Protein AF-A0A0Q3TAT6-F1 (afdb_monomer_lite)

Organism: NCBI:txid157838

Structure (mmCIF, N/CA/C/O backbone):
data_AF-A0A0Q3TAT6-F1
#
_entry.id   AF-A0A0Q3TAT6-F1
#
loop_
_atom_site.group_PDB
_atom_site.id
_atom_site.type_symbol
_atom_site.label_atom_id
_atom_site.label_alt_id
_atom_site.label_comp_id
_atom_site.label_asym_id
_atom_site.label_entity_id
_atom_site.label_seq_id
_atom_site.pdbx_PDB_ins_code
_atom_site.Cartn_x
_atom_site.Cartn_y
_atom_site.Cartn_z
_atom_site.occupancy
_atom_site.B_iso_or_equiv
_atom_site.auth_seq_id
_atom_site.auth_comp_id
_atom_site.auth_asym_id
_atom_site.auth_atom_id
_atom_site.pdbx_PDB_model_num
ATOM 1 N N . MET A 1 1 ? 7.548 -31.501 16.085 1.00 38.97 1 MET A N 1
ATOM 2 C CA . MET A 1 1 ? 6.603 -30.476 16.585 1.00 38.97 1 MET A CA 1
ATOM 3 C C . MET A 1 1 ? 7.019 -29.137 15.991 1.00 38.97 1 MET A C 1
ATOM 5 O O . MET A 1 1 ? 7.796 -28.401 16.589 1.00 38.97 1 MET A O 1
ATOM 9 N N . GLU A 1 2 ? 6.610 -28.886 14.747 1.00 41.09 2 GLU A N 1
ATOM 10 C CA . GLU A 1 2 ? 7.012 -27.703 13.981 1.00 41.09 2 GLU A CA 1
ATOM 11 C C . GLU A 1 2 ? 6.053 -26.545 14.232 1.00 41.09 2 GLU A C 1
ATOM 13 O O . GLU A 1 2 ? 4.833 -26.685 14.214 1.00 41.09 2 GLU A O 1
ATOM 18 N N . LYS A 1 3 ? 6.638 -25.390 14.532 1.00 45.28 3 LYS A N 1
ATOM 19 C CA . LYS A 1 3 ? 5.922 -24.179 14.912 1.00 45.28 3 LYS A CA 1
ATOM 20 C C . LYS A 1 3 ? 5.442 -23.500 13.634 1.00 45.28 3 LYS A C 1
ATOM 22 O O . LYS A 1 3 ? 6.236 -22.857 12.951 1.00 45.28 3 LYS A O 1
ATOM 27 N N . THR A 1 4 ? 4.153 -23.618 13.331 1.00 51.03 4 THR A N 1
ATOM 28 C CA . THR A 1 4 ? 3.470 -22.895 12.253 1.00 51.03 4 THR A CA 1
ATOM 29 C C . THR A 1 4 ? 3.538 -21.392 12.523 1.00 51.03 4 THR A C 1
ATOM 31 O O . THR A 1 4 ? 2.673 -20.806 13.172 1.00 51.03 4 THR A O 1
ATOM 34 N N . ARG A 1 5 ? 4.598 -20.731 12.053 1.00 46.59 5 ARG A N 1
ATOM 35 C CA . ARG A 1 5 ? 4.634 -19.272 12.005 1.00 46.59 5 ARG A CA 1
ATOM 36 C C . ARG A 1 5 ? 3.854 -18.854 10.768 1.00 46.59 5 ARG A C 1
ATOM 38 O O . ARG A 1 5 ? 4.400 -18.807 9.674 1.00 46.59 5 ARG A O 1
ATOM 45 N N . ARG A 1 6 ? 2.573 -18.536 10.963 1.00 51.09 6 ARG A N 1
ATOM 46 C CA . ARG A 1 6 ? 1.831 -17.635 10.073 1.00 51.09 6 ARG A CA 1
ATOM 47 C C . ARG A 1 6 ? 2.592 -16.311 10.024 1.00 51.09 6 ARG A C 1
ATOM 49 O O . ARG A 1 6 ? 2.396 -15.445 10.870 1.00 51.09 6 ARG A O 1
ATOM 56 N N . LYS A 1 7 ? 3.535 -16.198 9.100 1.00 43.28 7 LYS A N 1
ATOM 57 C CA . LYS A 1 7 ? 4.183 -14.947 8.732 1.00 43.28 7 LYS A CA 1
ATOM 58 C C . LYS A 1 7 ? 4.368 -14.990 7.228 1.00 43.28 7 LYS A C 1
ATOM 60 O O . LYS A 1 7 ? 5.139 -15.802 6.727 1.00 43.28 7 LYS A O 1
ATOM 65 N N . TRP A 1 8 ? 3.655 -14.116 6.530 1.00 55.06 8 TRP A N 1
ATOM 66 C CA . TRP A 1 8 ? 3.965 -13.731 5.157 1.00 55.06 8 TRP A CA 1
ATOM 67 C C . TRP A 1 8 ? 5.280 -12.946 5.155 1.00 55.06 8 TRP A C 1
ATOM 69 O O . TRP A 1 8 ? 5.323 -11.741 4.946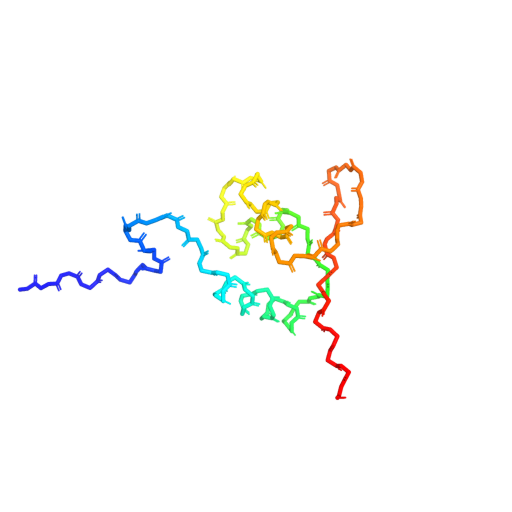 1.00 55.06 8 TRP A O 1
ATOM 79 N N . ASN A 1 9 ? 6.377 -13.618 5.475 1.00 47.59 9 ASN A N 1
ATOM 80 C CA . ASN A 1 9 ? 7.704 -13.035 5.435 1.00 47.59 9 ASN A CA 1
ATOM 81 C C . ASN A 1 9 ? 8.647 -14.123 4.953 1.00 47.59 9 ASN A C 1
ATOM 83 O O . ASN A 1 9 ? 8.933 -15.072 5.683 1.00 47.59 9 ASN A O 1
ATOM 87 N N . CYS A 1 10 ? 9.118 -13.978 3.715 1.00 48.31 10 CYS A N 1
ATOM 88 C CA . CYS A 1 10 ? 10.168 -14.832 3.194 1.00 48.31 10 CYS A CA 1
ATOM 89 C C . CYS A 1 10 ? 11.449 -14.584 4.019 1.00 48.31 10 CYS A C 1
ATOM 91 O O . CYS A 1 10 ? 11.950 -13.453 4.027 1.00 48.31 10 CYS A O 1
ATOM 93 N N . PRO A 1 11 ? 11.994 -15.599 4.716 1.00 48.44 11 PRO A N 1
ATOM 94 C CA . PRO A 1 11 ? 13.173 -15.442 5.568 1.00 48.44 11 PRO A CA 1
ATOM 95 C C . PRO A 1 11 ? 14.468 -15.210 4.775 1.00 48.44 11 PRO A C 1
ATOM 97 O O . PRO A 1 11 ? 15.498 -14.923 5.373 1.00 48.44 11 PRO A O 1
ATOM 100 N N . GLN A 1 12 ? 14.425 -15.322 3.444 1.00 46.72 12 GLN A N 1
ATOM 101 C CA . GLN A 1 12 ? 15.608 -15.239 2.590 1.00 46.72 12 GLN A CA 1
ATOM 102 C C . GLN A 1 12 ? 15.867 -13.836 2.024 1.00 46.72 12 GLN A C 1
ATOM 104 O O . GLN A 1 12 ? 17.006 -13.504 1.719 1.00 46.72 12 GLN A O 1
ATOM 109 N N . CYS A 1 13 ? 14.838 -13.004 1.863 1.00 49.19 13 CYS A N 1
ATOM 110 C CA . CYS A 1 13 ? 14.981 -11.773 1.080 1.00 49.19 13 CYS A CA 1
ATOM 111 C C . CYS A 1 13 ? 14.323 -10.532 1.689 1.00 49.19 13 CYS A C 1
ATOM 113 O O . CYS A 1 13 ? 14.500 -9.446 1.139 1.00 49.19 13 CYS A O 1
ATOM 115 N N . GLY A 1 14 ? 13.580 -10.653 2.802 1.00 53.81 14 GLY A N 1
ATOM 116 C CA . GLY A 1 14 ? 12.901 -9.507 3.432 1.00 53.81 14 GLY A CA 1
ATOM 117 C C . GLY A 1 14 ? 11.984 -8.730 2.474 1.00 53.81 14 GLY A C 1
ATOM 118 O O . GLY A 1 14 ? 11.592 -7.604 2.767 1.00 53.81 14 GLY A O 1
ATOM 119 N N . HIS A 1 15 ? 11.683 -9.313 1.312 1.00 54.94 15 HIS A N 1
ATOM 120 C CA . HIS A 1 15 ? 11.000 -8.667 0.209 1.00 54.94 15 HIS A CA 1
ATOM 121 C C . HIS A 1 15 ? 9.511 -8.940 0.340 1.00 54.94 15 HIS A C 1
ATOM 123 O O . HIS A 1 15 ? 9.088 -10.093 0.448 1.00 54.94 15 HIS A O 1
ATOM 129 N N . PHE A 1 16 ? 8.721 -7.872 0.302 1.00 63.28 16 PHE A N 1
ATOM 130 C CA . PHE A 1 16 ? 7.311 -7.982 -0.035 1.00 63.28 16 PHE A CA 1
ATOM 131 C C . PHE A 1 16 ? 7.227 -8.489 -1.476 1.00 63.28 16 PHE A C 1
ATOM 133 O O . PHE A 1 16 ? 7.835 -7.907 -2.378 1.00 63.28 16 PHE A O 1
ATOM 140 N N . SER A 1 17 ? 6.518 -9.595 -1.700 1.00 71.25 17 SER A N 1
ATOM 141 C CA . SER A 1 17 ? 6.269 -10.077 -3.057 1.00 71.25 17 SER A CA 1
ATOM 142 C C . SER A 1 17 ? 5.472 -9.020 -3.815 1.00 71.25 17 SER A C 1
ATOM 144 O O . SER A 1 17 ? 4.422 -8.594 -3.337 1.00 71.25 17 SER A O 1
ATOM 146 N N . LYS A 1 18 ? 5.939 -8.627 -5.007 1.00 73.75 18 LYS A N 1
ATOM 147 C CA . LYS A 1 18 ? 5.232 -7.666 -5.873 1.00 73.75 18 LYS A CA 1
ATOM 148 C C . LYS A 1 18 ? 3.777 -8.080 -6.112 1.00 73.75 18 LYS A C 1
ATOM 150 O O . LYS A 1 18 ? 2.889 -7.239 -6.094 1.00 73.75 18 LYS A O 1
ATOM 155 N N . ILE A 1 19 ? 3.543 -9.387 -6.253 1.00 77.25 19 ILE A N 1
ATOM 156 C CA . ILE A 1 19 ? 2.214 -9.992 -6.417 1.00 77.25 19 ILE A CA 1
ATOM 157 C C . ILE A 1 19 ? 1.334 -9.695 -5.195 1.00 77.25 19 ILE A C 1
ATOM 159 O O . ILE A 1 19 ? 0.295 -9.066 -5.332 1.00 77.25 19 ILE A O 1
ATOM 163 N N . ALA A 1 20 ? 1.813 -10.037 -3.996 1.00 80.62 20 ALA A N 1
ATOM 164 C CA . ALA A 1 20 ? 1.097 -9.811 -2.741 1.00 80.62 20 ALA A CA 1
ATOM 165 C C . ALA A 1 20 ? 0.792 -8.328 -2.502 1.00 80.62 20 ALA A C 1
ATOM 167 O O . ALA A 1 20 ? -0.294 -7.971 -2.055 1.00 80.62 20 ALA A O 1
ATOM 168 N N . LEU A 1 21 ? 1.755 -7.456 -2.817 1.00 81.38 21 LEU A N 1
ATOM 169 C CA . LEU A 1 21 ? 1.577 -6.012 -2.740 1.00 81.38 21 LEU A CA 1
ATOM 170 C C . LEU A 1 21 ? 0.502 -5.527 -3.723 1.00 81.38 21 LEU A C 1
ATOM 172 O O . LEU A 1 21 ? -0.336 -4.720 -3.339 1.00 81.38 21 LEU A O 1
ATOM 176 N N . THR A 1 22 ? 0.516 -6.024 -4.962 1.00 83.81 22 THR A N 1
ATOM 177 C CA . THR A 1 22 ? -0.478 -5.670 -5.988 1.00 83.81 22 THR A CA 1
ATOM 178 C C . THR A 1 22 ? -1.874 -6.115 -5.567 1.00 83.81 22 THR A C 1
ATOM 180 O O . THR A 1 22 ? -2.796 -5.310 -5.621 1.00 83.81 22 THR A O 1
ATOM 183 N N . GLU A 1 23 ? -2.027 -7.353 -5.089 1.00 85.38 23 GLU A N 1
ATOM 184 C CA . GLU A 1 23 ? -3.303 -7.861 -4.565 1.00 85.38 23 GLU A CA 1
ATOM 185 C C . GLU A 1 23 ? -3.795 -7.027 -3.380 1.00 85.38 23 GLU A C 1
ATOM 187 O O . GLU A 1 23 ? -4.948 -6.615 -3.359 1.00 85.38 23 GLU A O 1
ATOM 192 N N . THR A 1 24 ? -2.907 -6.696 -2.441 1.00 86.31 24 THR A N 1
ATOM 193 C CA . THR A 1 24 ? -3.236 -5.868 -1.270 1.00 86.31 24 THR A CA 1
ATOM 194 C C . THR A 1 24 ? -3.692 -4.465 -1.688 1.00 86.31 24 THR A C 1
ATOM 196 O O . THR A 1 24 ? -4.683 -3.951 -1.179 1.00 86.31 24 THR A O 1
ATOM 199 N N . LEU A 1 25 ? -3.005 -3.831 -2.642 1.00 85.94 25 LEU A N 1
ATOM 200 C CA . LEU A 1 25 ? -3.401 -2.516 -3.154 1.00 85.94 25 LEU A CA 1
ATOM 201 C C . LEU A 1 25 ? -4.697 -2.572 -3.968 1.00 85.94 25 LEU A C 1
ATOM 203 O O . LEU A 1 25 ? -5.478 -1.626 -3.904 1.00 85.94 25 LEU A O 1
ATOM 207 N N . LYS A 1 26 ? -4.944 -3.661 -4.704 1.00 86.75 26 LYS A N 1
ATOM 208 C CA . LYS A 1 26 ? -6.212 -3.881 -5.408 1.00 86.75 26 LYS A CA 1
ATOM 209 C C . LYS A 1 26 ? -7.367 -4.051 -4.420 1.00 86.75 26 LYS A C 1
ATOM 211 O O . LYS A 1 26 ? -8.426 -3.470 -4.617 1.00 86.75 26 LYS A O 1
ATOM 216 N N . ASP A 1 27 ? -7.151 -4.782 -3.334 1.00 87.75 27 ASP A N 1
ATOM 217 C CA . ASP A 1 27 ? -8.132 -4.938 -2.257 1.00 87.75 27 ASP A CA 1
ATOM 218 C C . ASP A 1 27 ? -8.454 -3.582 -1.603 1.00 87.75 27 ASP A C 1
ATOM 220 O O . ASP A 1 27 ? -9.617 -3.211 -1.467 1.00 87.75 27 ASP A O 1
ATOM 224 N N . PHE A 1 28 ? -7.427 -2.767 -1.326 1.00 88.06 28 PHE A N 1
ATOM 225 C CA . PHE A 1 28 ? -7.613 -1.393 -0.849 1.00 88.06 28 PHE A CA 1
ATOM 226 C C . PHE A 1 28 ? -8.395 -0.522 -1.844 1.00 88.06 28 PHE A C 1
ATOM 228 O O . PHE A 1 28 ? -9.289 0.219 -1.438 1.00 88.06 28 PHE A O 1
ATOM 235 N N . TYR A 1 29 ? -8.077 -0.619 -3.139 1.00 87.25 29 TYR A N 1
ATOM 236 C CA . TYR A 1 29 ? -8.783 0.094 -4.205 1.00 87.25 29 TYR A CA 1
ATOM 237 C C . TYR A 1 29 ? -10.280 -0.241 -4.212 1.00 87.25 29 TYR A C 1
ATOM 239 O O . TYR A 1 29 ? -11.106 0.665 -4.293 1.00 87.25 29 TYR A O 1
ATOM 247 N N . LEU A 1 30 ? -10.623 -1.528 -4.088 1.00 86.62 30 LEU A N 1
ATOM 248 C CA . LEU A 1 30 ? -12.006 -2.015 -4.110 1.00 86.62 30 LEU A CA 1
ATOM 249 C C . LEU A 1 30 ? -12.777 -1.693 -2.822 1.00 86.62 30 LEU A C 1
ATOM 251 O O . LEU A 1 30 ? -13.986 -1.477 -2.874 1.00 86.62 30 LEU A O 1
ATOM 255 N N . LEU A 1 31 ? -12.101 -1.678 -1.670 1.00 87.88 31 LEU A N 1
ATOM 256 C CA . LEU A 1 31 ? -12.731 -1.469 -0.361 1.00 87.88 31 LEU A CA 1
ATOM 257 C C . LEU A 1 31 ? -12.834 -0.000 0.054 1.00 87.88 31 LEU A C 1
ATOM 259 O O . LEU A 1 31 ? -13.763 0.359 0.777 1.00 87.88 31 LEU A O 1
ATOM 263 N N . PHE A 1 32 ? -11.871 0.830 -0.345 1.00 85.62 32 PHE A N 1
ATOM 264 C CA . PHE A 1 32 ? -11.749 2.203 0.138 1.00 85.62 32 PHE A CA 1
ATOM 265 C C . PHE A 1 32 ? -11.848 3.217 -0.996 1.00 85.62 32 PHE A C 1
ATOM 267 O O . PHE A 1 32 ? -12.865 3.894 -1.134 1.00 85.62 32 PHE A O 1
ATOM 274 N N . GLN A 1 33 ? -10.768 3.386 -1.762 1.00 84.19 33 GLN A N 1
ATOM 275 C CA . GLN A 1 33 ? -10.652 4.471 -2.730 1.00 84.19 33 GLN A CA 1
ATOM 276 C C . GLN A 1 33 ? -9.521 4.232 -3.738 1.00 84.19 33 GLN A C 1
ATOM 278 O O . GLN A 1 33 ? -8.513 3.599 -3.414 1.00 84.19 33 GLN A O 1
ATOM 283 N N . PRO A 1 34 ? -9.619 4.832 -4.940 1.00 85.31 34 PRO A N 1
ATOM 284 C CA . PRO A 1 34 ? -8.632 4.656 -6.004 1.00 85.31 34 PRO A CA 1
ATOM 285 C C . PRO A 1 34 ? -7.302 5.383 -5.764 1.00 85.31 34 PRO A C 1
ATOM 287 O O . PRO A 1 34 ? -6.391 5.331 -6.588 1.00 85.31 34 PRO A O 1
ATOM 290 N N . ASN A 1 35 ? -7.177 6.108 -4.656 1.00 87.25 35 ASN A N 1
ATOM 291 C CA . ASN A 1 35 ? -5.999 6.886 -4.316 1.00 87.25 35 ASN A CA 1
ATOM 292 C C . ASN A 1 35 ? -5.522 6.518 -2.915 1.00 87.25 35 ASN A C 1
ATOM 294 O O . ASN A 1 35 ? -6.310 6.466 -1.981 1.00 87.25 35 ASN A O 1
ATOM 298 N N . ILE A 1 36 ? -4.226 6.273 -2.767 1.00 88.31 36 ILE A N 1
ATOM 299 C CA . ILE A 1 36 ? -3.618 5.877 -1.499 1.00 88.31 36 ILE A CA 1
ATOM 300 C C . ILE A 1 36 ? -2.487 6.837 -1.151 1.00 88.31 36 ILE A C 1
ATOM 302 O O . ILE A 1 36 ? -1.645 7.165 -1.988 1.00 88.31 36 ILE A O 1
ATOM 306 N N . THR A 1 37 ? -2.441 7.326 0.082 1.00 89.00 37 THR A N 1
ATOM 307 C CA . THR A 1 37 ? -1.296 8.116 0.556 1.00 89.00 37 THR A CA 1
ATOM 308 C C . THR A 1 37 ? -0.179 7.211 1.068 1.00 89.00 37 THR A C 1
ATOM 310 O O . THR A 1 37 ? -0.402 6.067 1.458 1.00 89.00 37 THR A O 1
ATOM 313 N N . ASN A 1 38 ? 1.054 7.726 1.152 1.00 85.50 38 ASN A N 1
ATOM 314 C CA . ASN A 1 38 ? 2.144 6.974 1.791 1.00 85.50 38 ASN A CA 1
ATOM 315 C C . ASN A 1 38 ? 1.786 6.588 3.237 1.00 85.50 38 ASN A C 1
ATOM 317 O O . ASN A 1 38 ? 2.103 5.488 3.674 1.00 85.50 38 ASN A O 1
ATOM 321 N N . LYS A 1 39 ? 1.092 7.473 3.966 1.00 86.00 39 LYS A N 1
ATOM 322 C CA . LYS A 1 39 ? 0.655 7.203 5.337 1.00 86.00 39 LYS A CA 1
ATOM 323 C C . LYS A 1 39 ? -0.336 6.039 5.382 1.00 86.00 39 LYS A C 1
ATOM 325 O O . LYS A 1 39 ? -0.101 5.099 6.131 1.00 86.00 39 LYS A O 1
ATOM 330 N N . GLU A 1 40 ? -1.374 6.066 4.553 1.00 87.31 40 GLU A N 1
ATOM 331 C CA . GLU A 1 40 ? -2.357 4.977 4.484 1.00 87.31 40 GLU A CA 1
ATOM 332 C C . GLU A 1 40 ? -1.716 3.669 4.042 1.00 87.31 40 GLU A C 1
ATOM 334 O O . GLU A 1 40 ? -1.935 2.647 4.676 1.00 87.31 40 GLU A O 1
ATOM 339 N N . ALA A 1 41 ? -0.842 3.698 3.034 1.00 85.81 41 ALA A N 1
ATOM 340 C CA . ALA A 1 41 ? -0.098 2.518 2.609 1.00 85.81 41 ALA A CA 1
ATOM 341 C C . ALA A 1 41 ? 0.751 1.939 3.751 1.00 85.81 41 ALA A C 1
ATOM 343 O O . ALA A 1 41 ? 0.792 0.725 3.930 1.00 85.81 41 ALA A O 1
ATOM 344 N N . ARG A 1 42 ? 1.398 2.781 4.568 1.00 86.69 42 ARG A N 1
ATOM 345 C CA . ARG A 1 42 ? 2.149 2.329 5.751 1.00 86.69 42 ARG A CA 1
ATOM 346 C C . ARG A 1 42 ? 1.246 1.681 6.795 1.00 86.69 42 ARG A C 1
ATOM 348 O O . ARG A 1 42 ? 1.626 0.645 7.335 1.00 86.69 42 ARG A O 1
ATOM 355 N N . GLU A 1 43 ? 0.086 2.269 7.077 1.00 87.50 43 GLU A N 1
ATOM 356 C CA . GLU A 1 43 ? -0.871 1.720 8.045 1.00 87.50 43 GLU A CA 1
ATOM 357 C C . GLU A 1 43 ? -1.536 0.437 7.522 1.00 87.50 43 GLU A C 1
ATOM 359 O O . GLU A 1 43 ? -1.690 -0.521 8.273 1.00 87.50 43 GLU A O 1
ATOM 364 N N . PHE A 1 44 ? -1.835 0.355 6.227 1.00 85.81 44 PHE A N 1
ATOM 365 C CA . PHE A 1 44 ? -2.471 -0.806 5.608 1.00 85.81 44 PHE A CA 1
ATOM 366 C C . PHE A 1 44 ? -1.507 -1.991 5.458 1.00 85.81 44 PHE A C 1
ATOM 368 O O . PHE A 1 44 ? -1.816 -3.110 5.858 1.00 85.81 44 PHE A O 1
ATOM 375 N N . LEU A 1 45 ? -0.291 -1.740 4.961 1.00 83.00 45 LEU A N 1
ATOM 376 C CA . LEU A 1 45 ? 0.749 -2.765 4.789 1.00 83.00 45 LEU A CA 1
ATOM 377 C C . LEU A 1 45 ? 1.524 -3.049 6.085 1.00 83.00 45 LEU A C 1
ATOM 379 O O . LEU A 1 45 ? 2.381 -3.933 6.102 1.00 83.00 45 LEU A O 1
ATOM 383 N N . GLN A 1 46 ? 1.253 -2.295 7.158 1.00 83.38 46 GLN A N 1
ATO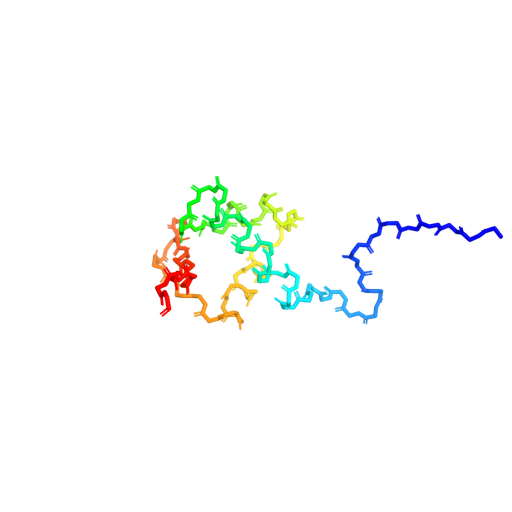M 384 C CA . GLN A 1 46 ? 1.977 -2.350 8.434 1.00 83.38 46 GLN A CA 1
ATOM 385 C C . GLN A 1 46 ? 3.496 -2.149 8.257 1.00 83.38 46 GLN A C 1
ATOM 387 O O . GLN A 1 46 ? 4.322 -2.775 8.925 1.00 83.38 46 GLN A O 1
ATOM 392 N N . ILE A 1 47 ? 3.881 -1.260 7.334 1.00 83.69 47 ILE A N 1
ATOM 393 C CA . ILE A 1 47 ? 5.279 -0.938 7.036 1.00 83.69 47 ILE A CA 1
ATOM 394 C C . ILE A 1 47 ? 5.645 0.387 7.700 1.00 83.69 47 ILE A C 1
ATOM 396 O O . ILE A 1 47 ? 5.199 1.467 7.316 1.00 83.69 47 ILE A O 1
ATOM 400 N N . SER A 1 48 ? 6.554 0.328 8.668 1.00 82.06 48 SER A N 1
ATOM 401 C CA . SER A 1 48 ? 7.028 1.525 9.369 1.00 82.06 48 SER A CA 1
ATOM 402 C C . SER A 1 48 ? 7.945 2.407 8.517 1.00 82.06 48 SER A C 1
ATOM 404 O O . SER A 1 48 ? 8.124 3.574 8.845 1.00 82.06 48 SER A O 1
ATOM 406 N N . SER A 1 49 ? 8.520 1.893 7.430 1.00 84.81 49 SER A N 1
ATOM 407 C CA . SER A 1 49 ? 9.479 2.621 6.592 1.00 84.81 49 SER A CA 1
ATOM 408 C C . SER A 1 49 ? 8.805 3.325 5.411 1.00 84.81 49 SER A C 1
ATOM 410 O O . SER A 1 49 ? 8.362 2.671 4.466 1.00 84.81 49 SER A O 1
ATOM 412 N N . GLU A 1 50 ? 8.807 4.664 5.409 1.00 84.94 50 GLU A N 1
ATOM 413 C CA . GLU A 1 50 ? 8.266 5.456 4.287 1.00 84.94 50 GLU A CA 1
ATOM 414 C C . GLU A 1 50 ? 9.010 5.183 2.976 1.00 84.94 50 GLU A C 1
ATOM 416 O O . GLU A 1 50 ? 8.389 5.080 1.918 1.00 84.94 50 GLU A O 1
ATOM 421 N N . SER A 1 51 ? 10.336 5.020 3.056 1.00 84.62 51 SER A N 1
ATOM 422 C CA . SER A 1 51 ? 11.211 4.804 1.905 1.00 84.62 51 SER A CA 1
ATOM 423 C C . SER A 1 51 ? 10.911 3.470 1.234 1.00 84.62 51 SER A C 1
ATOM 425 O O . SER A 1 51 ? 10.929 3.375 0.009 1.00 84.62 51 SER A O 1
ATOM 427 N N . THR A 1 52 ? 10.587 2.451 2.036 1.00 86.06 52 THR A N 1
ATOM 428 C CA . THR A 1 52 ? 10.179 1.135 1.546 1.00 86.06 52 THR A CA 1
ATOM 429 C C . THR A 1 52 ? 8.851 1.236 0.813 1.00 86.06 52 THR A C 1
ATOM 431 O O . THR A 1 52 ? 8.792 0.842 -0.344 1.00 86.06 52 THR A O 1
ATOM 434 N N . ILE A 1 53 ? 7.822 1.837 1.420 1.00 86.31 53 ILE A N 1
ATOM 435 C CA . ILE A 1 53 ? 6.524 2.045 0.757 1.00 86.31 53 ILE A CA 1
ATOM 436 C C . ILE A 1 53 ? 6.675 2.839 -0.535 1.00 86.31 53 ILE A C 1
ATOM 438 O O . ILE A 1 53 ? 6.158 2.433 -1.571 1.00 86.31 53 ILE A O 1
ATOM 442 N N . ARG A 1 54 ? 7.429 3.940 -0.507 1.00 85.75 54 ARG A N 1
ATOM 443 C CA . ARG A 1 54 ? 7.666 4.760 -1.696 1.00 85.75 54 ARG A CA 1
ATOM 444 C C . ARG A 1 54 ? 8.311 3.941 -2.807 1.00 85.75 54 ARG A C 1
ATOM 446 O O . ARG A 1 54 ? 7.865 4.005 -3.944 1.00 85.75 54 ARG A O 1
ATOM 453 N N . ARG A 1 55 ? 9.340 3.157 -2.486 1.00 85.56 55 ARG A N 1
ATOM 454 C CA . ARG A 1 55 ? 10.010 2.299 -3.464 1.00 85.56 55 ARG A CA 1
ATOM 455 C C . ARG A 1 55 ? 9.091 1.204 -3.997 1.00 85.56 55 ARG A C 1
ATOM 457 O O . ARG A 1 55 ? 9.143 0.940 -5.185 1.00 85.56 55 ARG A O 1
ATOM 464 N N . LEU A 1 56 ? 8.255 0.612 -3.150 1.00 84.94 56 LEU A N 1
ATOM 465 C CA . LEU A 1 56 ? 7.275 -0.403 -3.536 1.00 84.94 56 LEU A CA 1
ATOM 466 C C . LEU A 1 56 ? 6.215 0.158 -4.500 1.00 84.94 56 LEU A C 1
ATOM 468 O O . LEU A 1 56 ? 5.938 -0.450 -5.526 1.00 84.94 56 LEU A O 1
ATOM 472 N N . LEU A 1 57 ? 5.676 1.344 -4.211 1.00 84.44 57 LEU A N 1
ATOM 473 C CA . LEU A 1 57 ? 4.707 2.022 -5.079 1.00 84.44 57 LEU A CA 1
ATOM 474 C C . LEU A 1 57 ? 5.334 2.439 -6.419 1.00 84.44 57 LEU A C 1
ATOM 476 O O . LEU A 1 57 ? 4.715 2.284 -7.467 1.00 84.44 57 LEU A O 1
ATOM 480 N N . LEU A 1 58 ? 6.582 2.918 -6.394 1.00 83.94 58 LEU A N 1
ATOM 481 C CA . LEU A 1 58 ? 7.342 3.237 -7.608 1.00 83.94 58 LEU A CA 1
ATOM 482 C C . LEU A 1 58 ? 7.686 1.990 -8.431 1.00 83.94 58 LEU A C 1
ATOM 484 O O . LEU A 1 58 ? 7.646 2.043 -9.654 1.00 83.94 58 LEU A O 1
ATOM 488 N N . ASP A 1 59 ? 8.021 0.877 -7.777 1.00 84.25 59 ASP A N 1
ATOM 489 C CA . ASP A 1 59 ? 8.334 -0.398 -8.432 1.00 84.25 59 ASP A CA 1
ATOM 490 C C . ASP A 1 59 ? 7.108 -1.004 -9.136 1.00 84.25 59 ASP A C 1
ATOM 492 O O . ASP A 1 59 ? 7.255 -1.661 -10.163 1.00 84.25 59 ASP A O 1
ATOM 496 N N . LEU A 1 60 ? 5.905 -0.705 -8.638 1.00 79.69 60 LEU A N 1
ATOM 497 C CA . LEU A 1 60 ? 4.632 -0.994 -9.304 1.00 79.69 60 LEU A CA 1
ATOM 498 C C . LEU A 1 60 ? 4.288 -0.019 -10.440 1.00 79.69 60 LEU A C 1
ATOM 500 O O . LEU A 1 60 ? 3.271 -0.196 -11.104 1.00 79.69 60 LEU A O 1
ATOM 504 N N . GLY A 1 61 ? 5.099 1.018 -10.661 1.00 82.19 61 GLY A N 1
ATOM 505 C CA . GLY A 1 61 ? 4.837 2.035 -11.678 1.00 82.19 61 GLY A CA 1
ATOM 506 C C . GLY A 1 61 ? 3.663 2.955 -11.342 1.00 82.19 61 GLY A C 1
ATOM 507 O O . GLY A 1 61 ? 3.110 3.582 -12.242 1.00 82.19 61 GLY A O 1
ATOM 508 N N . ILE A 1 62 ? 3.270 3.052 -10.067 1.00 83.56 62 ILE A N 1
ATOM 509 C CA . ILE A 1 62 ? 2.136 3.883 -9.660 1.00 83.56 62 ILE A CA 1
ATOM 510 C C . ILE A 1 62 ? 2.560 5.358 -9.689 1.00 83.56 62 ILE A C 1
ATOM 512 O O . ILE A 1 62 ? 3.495 5.741 -8.971 1.00 83.56 62 ILE A O 1
ATOM 516 N N . PRO A 1 63 ? 1.882 6.212 -10.477 1.00 80.44 63 PRO A N 1
ATOM 517 C CA . PRO A 1 63 ? 2.187 7.630 -10.503 1.00 80.44 63 PRO A CA 1
ATOM 518 C C . PRO A 1 63 ? 1.8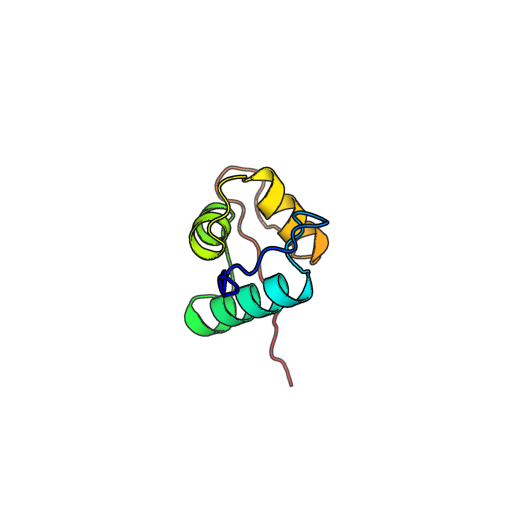31 8.257 -9.153 1.00 80.44 63 PRO A C 1
ATOM 520 O O . PRO A 1 63 ? 0.728 8.087 -8.627 1.00 80.44 63 PRO A O 1
ATOM 523 N N . ASN A 1 64 ? 2.778 9.006 -8.589 1.00 81.50 64 ASN A N 1
ATOM 524 C CA . ASN A 1 64 ? 2.480 9.898 -7.479 1.00 81.50 64 ASN A CA 1
ATOM 525 C C . ASN A 1 64 ? 2.086 11.270 -8.020 1.00 81.50 64 ASN A C 1
ATOM 527 O O . ASN A 1 64 ? 2.681 11.783 -8.965 1.00 81.50 64 ASN A O 1
ATOM 531 N N . SER A 1 65 ? 1.076 11.857 -7.397 1.00 75.00 65 SER A N 1
ATOM 532 C CA . SER A 1 65 ? 0.648 13.223 -7.636 1.00 75.00 65 SER A CA 1
ATOM 533 C C . SER A 1 65 ? 0.863 13.986 -6.335 1.00 75.00 65 SER A C 1
ATOM 535 O O . SER A 1 65 ? 0.093 13.880 -5.380 1.00 75.00 65 SER A O 1
ATOM 537 N N . GLY A 1 66 ? 1.997 14.677 -6.248 1.00 67.06 66 GLY A N 1
ATOM 538 C CA . GLY A 1 66 ? 2.339 15.532 -5.117 1.00 67.06 66 GLY A CA 1
ATOM 539 C C . GLY A 1 66 ? 3.843 15.669 -4.901 1.00 67.06 66 GLY A C 1
ATOM 540 O O . GLY A 1 66 ? 4.611 14.728 -5.065 1.00 67.06 66 GLY A O 1
ATOM 541 N N . THR A 1 67 ? 4.266 16.872 -4.521 1.00 60.00 67 THR A N 1
ATOM 542 C CA . THR A 1 67 ? 5.687 17.222 -4.345 1.00 60.00 67 THR A CA 1
ATOM 543 C C . THR A 1 67 ? 6.136 17.136 -2.877 1.00 60.00 67 THR A C 1
ATOM 545 O O . THR A 1 67 ? 7.317 17.274 -2.570 1.00 60.00 67 THR A O 1
ATOM 548 N N . THR A 1 68 ? 5.203 16.928 -1.941 1.00 68.44 68 THR A N 1
ATOM 549 C CA . THR A 1 68 ? 5.409 17.099 -0.488 1.00 68.44 68 THR A CA 1
ATOM 550 C C . THR A 1 68 ? 4.642 16.048 0.341 1.00 68.44 68 THR A C 1
ATOM 552 O O . THR A 1 68 ? 4.271 14.983 -0.156 1.00 68.44 68 THR A O 1
ATOM 555 N N . LYS A 1 69 ? 4.420 16.321 1.637 1.00 59.22 69 LYS A N 1
ATOM 556 C CA . LYS A 1 69 ? 3.844 15.441 2.676 1.00 59.22 69 LYS A CA 1
ATOM 557 C C . LYS A 1 69 ? 2.445 14.864 2.377 1.00 59.22 69 LYS A C 1
ATOM 559 O O . LYS A 1 69 ? 1.996 14.000 3.120 1.00 59.22 69 LYS A O 1
ATOM 564 N N . GLY A 1 70 ? 1.777 15.340 1.325 1.00 67.00 70 GLY A N 1
ATOM 565 C CA . GLY A 1 70 ? 0.461 14.886 0.863 1.00 67.00 70 GLY A CA 1
ATOM 566 C C . GLY A 1 70 ? 0.491 14.178 -0.492 1.00 67.00 70 GLY A C 1
ATOM 567 O O . GLY A 1 70 ? -0.503 14.217 -1.203 1.00 67.00 70 GLY A O 1
ATOM 568 N N . SER A 1 71 ? 1.629 13.594 -0.884 1.00 77.56 71 SER A N 1
ATOM 569 C CA . SER A 1 71 ? 1.730 12.854 -2.148 1.00 77.56 71 SER A CA 1
ATOM 570 C C . SER A 1 71 ? 0.740 11.689 -2.162 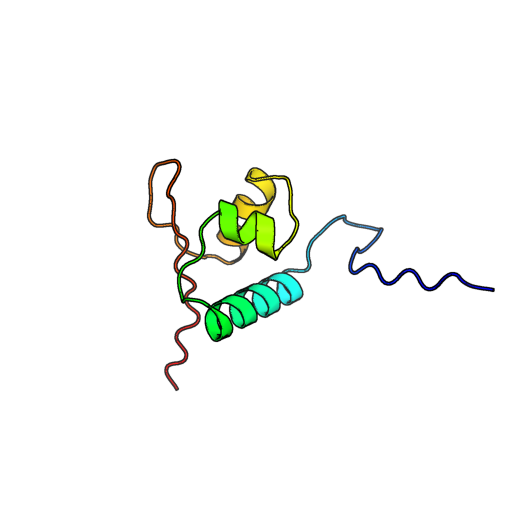1.00 77.56 71 SER A C 1
ATOM 572 O O . SER A 1 71 ? 0.880 10.740 -1.381 1.00 77.56 71 SER A O 1
ATOM 574 N N . ILE A 1 72 ? -0.253 11.787 -3.043 1.00 84.50 72 ILE A N 1
ATOM 575 C CA . ILE A 1 72 ? -1.249 10.747 -3.298 1.00 84.50 72 ILE A CA 1
ATOM 576 C C . ILE A 1 72 ? -0.767 9.868 -4.445 1.00 84.50 72 ILE A C 1
ATOM 578 O O . ILE A 1 72 ? -0.186 10.351 -5.414 1.00 84.50 72 ILE A O 1
ATOM 582 N N . TYR A 1 73 ? -0.990 8.571 -4.330 1.00 87.25 73 TYR A N 1
ATOM 583 C CA . TYR A 1 73 ? -0.673 7.594 -5.359 1.00 87.25 73 TYR A CA 1
ATOM 584 C C . TYR A 1 73 ? -1.991 7.144 -5.966 1.00 87.25 73 TYR A C 1
ATOM 586 O O . TYR A 1 73 ? -2.839 6.604 -5.256 1.00 87.25 73 TYR A O 1
ATOM 594 N N . VAL A 1 74 ? -2.185 7.417 -7.254 1.00 85.44 74 VAL A N 1
ATOM 595 C CA . VAL A 1 74 ? -3.412 7.034 -7.959 1.00 85.44 74 VAL A CA 1
ATOM 596 C C . VAL A 1 74 ? -3.204 5.632 -8.492 1.00 85.44 74 VAL A C 1
ATOM 598 O O . VAL A 1 74 ? -2.372 5.425 -9.371 1.00 85.44 74 VAL A O 1
ATOM 601 N N . LEU A 1 75 ? -3.922 4.675 -7.918 1.00 84.62 75 LEU A N 1
ATOM 602 C CA . LEU A 1 75 ? -3.824 3.275 -8.286 1.00 84.62 75 LEU A CA 1
ATOM 603 C C . LEU A 1 75 ? -4.450 3.091 -9.679 1.00 84.62 75 LEU A C 1
ATOM 605 O O . LEU A 1 75 ? -5.657 3.295 -9.816 1.00 84.62 75 LEU A O 1
ATOM 609 N N . PRO A 1 76 ? -3.674 2.708 -10.710 1.00 76.56 76 PRO A N 1
ATOM 610 C CA . PRO A 1 76 ? -4.172 2.555 -12.074 1.00 76.56 76 PRO A CA 1
ATOM 611 C C . PRO A 1 76 ? -4.880 1.202 -12.255 1.00 76.56 76 PRO A C 1
ATOM 613 O O . PRO A 1 76 ? -4.694 0.527 -13.263 1.00 76.56 76 PRO A O 1
ATOM 616 N N . PHE A 1 77 ? -5.657 0.769 -11.260 1.00 74.94 77 PHE A N 1
A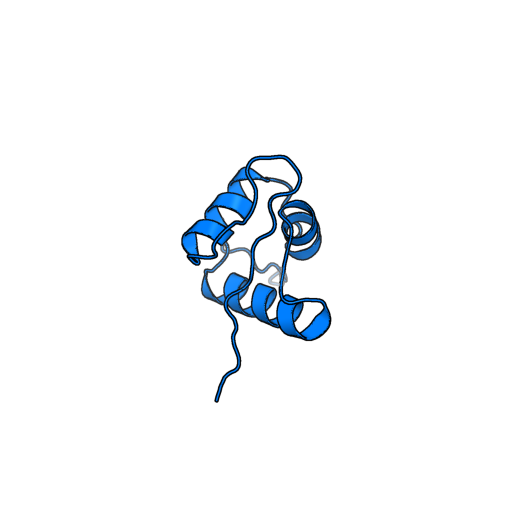TOM 617 C CA . PHE A 1 77 ? -6.558 -0.372 -11.397 1.00 74.94 77 PHE A CA 1
ATOM 618 C C . PHE A 1 77 ? -7.850 0.141 -12.035 1.00 74.94 77 PHE A C 1
ATOM 620 O O . PHE A 1 77 ? -8.892 0.191 -11.396 1.00 74.94 77 PHE A O 1
ATOM 627 N N . ASP A 1 78 ? -7.747 0.644 -13.262 1.00 60.19 78 ASP A N 1
ATOM 628 C CA . ASP A 1 78 ? -8.922 0.993 -14.050 1.00 60.19 78 ASP A CA 1
ATOM 629 C C . ASP A 1 78 ? -9.537 -0.330 -14.515 1.00 60.19 78 ASP A C 1
ATOM 631 O O . ASP A 1 78 ? -9.013 -0.996 -15.407 1.00 60.19 78 ASP A O 1
ATOM 635 N N . ASP A 1 79 ? -10.587 -0.769 -13.824 1.00 55.69 79 ASP A N 1
ATOM 636 C CA . ASP A 1 79 ? -11.452 -1.867 -14.259 1.00 55.69 79 ASP A CA 1
ATOM 637 C C . ASP A 1 79 ? -12.318 -1.314 -15.412 1.00 55.69 79 ASP A C 1
ATOM 639 O O . ASP A 1 79 ? -13.497 -1.000 -15.255 1.00 55.69 79 ASP A O 1
ATOM 643 N N . CYS A 1 80 ? -11.688 -1.068 -16.562 1.00 48.56 80 CYS A N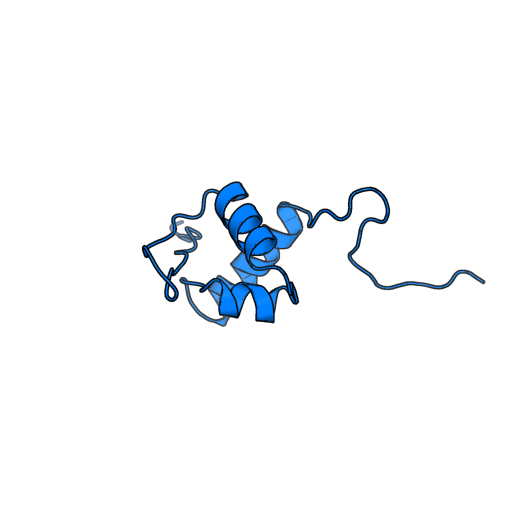 1
ATOM 644 C CA . CYS A 1 80 ? -12.372 -0.789 -17.819 1.00 48.56 80 CYS A CA 1
ATOM 645 C C . CYS A 1 80 ? -12.198 -2.024 -18.709 1.00 48.56 80 CYS A C 1
ATOM 647 O O . CYS A 1 80 ? -11.188 -2.147 -19.397 1.00 48.56 80 CYS A O 1
ATOM 649 N N . ASP A 1 81 ? -13.157 -2.943 -18.525 1.00 41.09 81 ASP A N 1
ATOM 650 C CA . ASP A 1 81 ? -13.596 -4.090 -19.351 1.00 41.09 81 ASP A CA 1
ATOM 651 C C . ASP A 1 81 ? -12.614 -4.663 -20.397 1.00 41.09 81 ASP A C 1
ATOM 653 O O . ASP A 1 81 ? -12.379 -4.020 -21.449 1.00 41.09 81 ASP A O 1
#

Secondary structure (DSSP, 8-state):
----------TTT-PPPHHHHHHHHHHHHHHT-SEEEHHHHHHHHT---HHHHHHHHHHTTPPEE-SSTT-EEE-------

Sequence (81 aa):
MEKTRRKWNCPQCGHFSKIALTETLKDFYLLFQPNITNKEAREFLQISSESTIRRLLLDLGIPNSGTTKGSIYVLPFDDCD

pLDDT: mean 74.16, std 15.54, range [38.97, 89.0]

Foldseek 3Di:
DDDPPPDPADPPPSDDDLVNLLVQVVVCCVPPHQKDALVRQCVSVVPPDSVNSVVSLVVVVFDWDDDDRGTITGHPPPPPD

Radius of gyration: 14.17 Å; chains: 1; bounding box: 29×48×36 Å